Protein AF-A0A2D8RUF9-F1 (afdb_monomer_lite)

Radius of gyration: 11.99 Å; chains: 1; bounding box: 27×19×40 Å

Sequence (76 aa):
MFQELKAAYAAHVRKIRKRLKLTQEEAGRLIGGGRRAFQKYENGVMPPSDAAVGLIEILCRHPEEVEFLKSIRSAA

pLDDT: mean 93.0, std 8.57, range [50.06, 98.38]

Structure (mmCIF, N/CA/C/O backbone):
data_AF-A0A2D8RUF9-F1
#
_entry.id   AF-A0A2D8RUF9-F1
#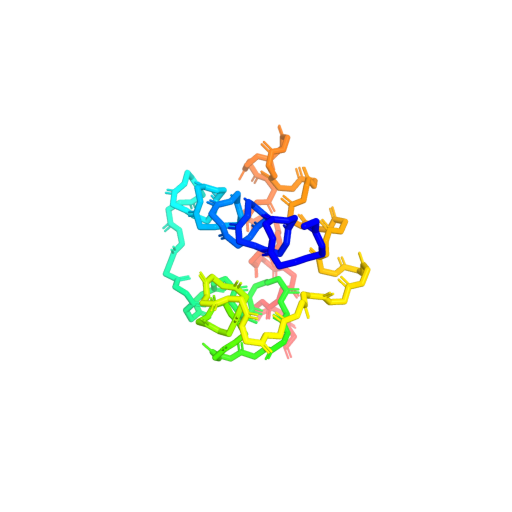
loop_
_atom_site.group_PDB
_atom_site.id
_atom_site.type_symbol
_atom_site.label_atom_id
_atom_site.label_alt_id
_atom_site.label_comp_id
_atom_site.label_asym_id
_atom_site.label_entity_id
_atom_site.label_seq_id
_atom_site.pdbx_PDB_ins_code
_atom_site.Cartn_x
_atom_site.Cartn_y
_atom_site.Cartn_z
_atom_site.occupancy
_atom_site.B_iso_or_equiv
_atom_site.auth_seq_id
_atom_site.auth_comp_id
_atom_site.auth_asym_id
_atom_site.auth_atom_id
_atom_site.pdbx_PDB_model_num
ATOM 1 N N . MET A 1 1 ? 10.709 -2.582 -22.099 1.00 64.06 1 MET A N 1
ATOM 2 C CA . MET A 1 1 ? 9.908 -3.727 -21.607 1.00 64.06 1 MET A CA 1
ATOM 3 C C . MET A 1 1 ? 9.906 -3.876 -20.080 1.00 64.06 1 MET A C 1
ATOM 5 O O . MET A 1 1 ? 8.959 -3.413 -19.464 1.00 64.06 1 MET A O 1
ATOM 9 N N . PHE A 1 2 ? 10.931 -4.438 -19.413 1.00 78.62 2 PHE A N 1
ATOM 10 C CA . PHE A 1 2 ? 10.867 -4.677 -17.949 1.00 78.62 2 PHE A CA 1
ATOM 11 C C . PHE A 1 2 ? 10.745 -3.406 -17.088 1.00 78.62 2 PHE A C 1
ATOM 13 O O . PHE A 1 2 ? 10.068 -3.424 -16.062 1.00 78.62 2 PHE A O 1
ATOM 20 N N . GLN A 1 3 ? 11.377 -2.302 -17.495 1.00 81.19 3 GLN A N 1
ATOM 21 C CA . GLN A 1 3 ? 11.287 -1.035 -16.758 1.00 81.19 3 GLN A CA 1
ATOM 22 C C . GLN A 1 3 ? 9.917 -0.362 -16.904 1.00 81.19 3 GLN A C 1
ATOM 24 O O . GLN A 1 3 ? 9.405 0.195 -15.939 1.00 81.19 3 GLN A O 1
ATOM 29 N N . GLU A 1 4 ? 9.283 -0.475 -18.072 1.00 85.88 4 GLU A N 1
ATOM 30 C CA . GLU A 1 4 ? 7.930 0.047 -18.302 1.00 85.88 4 GLU A CA 1
ATOM 31 C C . GLU A 1 4 ? 6.893 -0.736 -17.496 1.00 85.88 4 GLU A C 1
ATOM 33 O O . GLU A 1 4 ? 6.029 -0.125 -16.875 1.00 85.88 4 GLU A O 1
ATOM 38 N N . LEU A 1 5 ? 7.022 -2.068 -17.417 1.00 87.56 5 LEU A N 1
ATOM 39 C CA . LEU A 1 5 ? 6.176 -2.892 -16.546 1.00 87.56 5 LEU A CA 1
ATOM 40 C C . LEU A 1 5 ? 6.318 -2.492 -15.071 1.00 87.56 5 LEU A C 1
ATOM 42 O O . LEU A 1 5 ? 5.313 -2.339 -14.378 1.00 87.56 5 LEU A O 1
ATOM 46 N N . LYS A 1 6 ? 7.551 -2.272 -14.593 1.00 87.62 6 LYS A N 1
ATOM 47 C CA . LYS A 1 6 ? 7.791 -1.796 -13.222 1.00 87.62 6 LYS A CA 1
ATOM 48 C C . LYS A 1 6 ? 7.163 -0.428 -12.975 1.00 87.62 6 LYS A C 1
ATOM 50 O O . LYS A 1 6 ? 6.510 -0.247 -11.952 1.00 87.62 6 LYS A O 1
ATOM 55 N N . ALA A 1 7 ? 7.329 0.515 -13.901 1.00 90.31 7 ALA A N 1
ATOM 56 C CA . ALA A 1 7 ? 6.756 1.854 -13.784 1.00 90.31 7 ALA A CA 1
ATOM 57 C C . ALA A 1 7 ? 5.218 1.828 -13.804 1.00 90.31 7 ALA A C 1
ATOM 59 O O . ALA A 1 7 ? 4.576 2.486 -12.984 1.00 90.31 7 ALA A O 1
ATOM 60 N N . ALA A 1 8 ? 4.623 1.021 -14.686 1.00 93.44 8 ALA A N 1
ATOM 61 C CA . ALA A 1 8 ? 3.178 0.837 -14.761 1.00 93.44 8 ALA A CA 1
ATOM 62 C C . ALA A 1 8 ? 2.620 0.247 -13.458 1.00 93.44 8 ALA A C 1
ATOM 64 O O . ALA A 1 8 ? 1.634 0.754 -12.918 1.00 93.44 8 ALA A O 1
ATOM 65 N N . TYR A 1 9 ? 3.284 -0.771 -12.907 1.00 93.31 9 TYR A N 1
ATOM 66 C CA . TYR A 1 9 ? 2.872 -1.368 -11.642 1.00 93.31 9 TYR A CA 1
ATOM 67 C C . TYR A 1 9 ? 3.066 -0.411 -10.455 1.00 93.31 9 TYR A C 1
ATOM 69 O O . TYR A 1 9 ? 2.175 -0.274 -9.620 1.00 93.31 9 TYR A O 1
ATOM 77 N N . ALA A 1 10 ? 4.168 0.342 -10.409 1.00 96.00 10 ALA A N 1
ATOM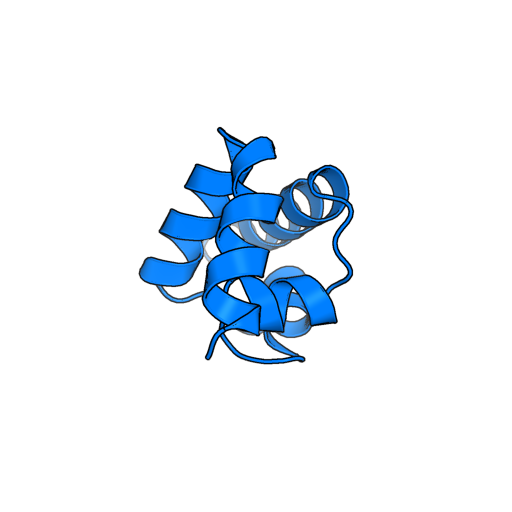 78 C CA . ALA A 1 10 ? 4.395 1.375 -9.397 1.00 96.00 10 ALA A CA 1
ATOM 79 C C . ALA A 1 10 ? 3.279 2.440 -9.392 1.00 96.00 10 ALA A C 1
ATOM 81 O O . ALA A 1 10 ? 2.754 2.809 -8.333 1.00 96.00 10 ALA A O 1
ATOM 82 N N . ALA A 1 11 ? 2.851 2.886 -10.578 1.00 97.25 11 ALA A N 1
ATOM 83 C CA . ALA A 1 11 ? 1.713 3.789 -10.732 1.00 97.25 11 ALA A CA 1
ATOM 84 C C . ALA A 1 11 ? 0.388 3.140 -10.287 1.00 97.25 11 ALA A C 1
ATOM 86 O O . ALA A 1 11 ? -0.445 3.802 -9.659 1.00 97.25 11 ALA A O 1
ATOM 87 N N . HIS A 1 12 ? 0.207 1.844 -10.557 1.00 97.25 12 HIS A N 1
ATOM 88 C CA . HIS A 1 12 ? -0.957 1.077 -10.116 1.00 97.25 12 HIS A CA 1
ATOM 89 C C . HIS A 1 12 ? -1.051 0.993 -8.585 1.00 97.25 12 HIS A C 1
ATOM 91 O O . HIS A 1 12 ? -2.078 1.362 -8.009 1.00 97.25 12 HIS A O 1
ATOM 97 N N . VAL A 1 13 ? 0.051 0.636 -7.916 1.00 97.62 13 VAL A N 1
ATOM 98 C CA . VAL A 1 13 ? 0.156 0.601 -6.446 1.00 97.62 13 VAL A CA 1
ATOM 99 C C . VAL A 1 13 ? -0.187 1.965 -5.842 1.00 97.62 13 VAL A C 1
ATOM 101 O O . VAL A 1 13 ? -0.988 2.051 -4.905 1.00 97.62 13 VAL A O 1
ATOM 104 N N . ARG A 1 14 ? 0.342 3.057 -6.417 1.00 98.31 14 ARG A N 1
ATOM 105 C CA . ARG A 1 14 ? 0.023 4.428 -5.983 1.00 98.31 14 ARG A CA 1
ATOM 106 C C . ARG A 1 14 ? -1.471 4.733 -6.099 1.00 98.31 14 ARG A C 1
ATOM 108 O O . ARG A 1 14 ? -2.048 5.312 -5.175 1.00 98.31 14 ARG A O 1
ATOM 115 N N . LYS A 1 15 ? -2.097 4.357 -7.220 1.00 98.38 15 LYS A N 1
ATOM 116 C CA . LYS A 1 15 ? -3.531 4.567 -7.473 1.00 98.38 15 LYS A CA 1
ATOM 117 C C . LYS A 1 15 ? -4.389 3.813 -6.457 1.00 98.38 15 LYS A C 1
ATOM 119 O O . LYS A 1 15 ? -5.293 4.417 -5.877 1.00 98.38 15 LYS A O 1
ATOM 124 N N . ILE A 1 16 ? -4.086 2.538 -6.204 1.00 98.12 16 ILE A N 1
ATOM 125 C CA . ILE A 1 16 ? -4.811 1.719 -5.222 1.00 98.12 16 ILE A CA 1
ATOM 126 C C . ILE A 1 16 ? -4.697 2.338 -3.833 1.00 98.12 16 ILE A C 1
ATOM 128 O O . ILE A 1 16 ? -5.723 2.630 -3.222 1.00 98.12 16 ILE A O 1
ATOM 132 N N . ARG A 1 17 ? -3.477 2.623 -3.358 1.00 98.25 17 ARG A N 1
ATOM 133 C CA . ARG A 1 17 ? -3.273 3.207 -2.024 1.00 98.25 17 ARG A CA 1
ATOM 134 C C . ARG A 1 17 ? -4.068 4.499 -1.838 1.00 98.25 17 ARG A C 1
ATOM 136 O O . ARG A 1 17 ? -4.691 4.704 -0.798 1.00 98.25 17 ARG A O 1
ATOM 143 N N . LYS A 1 18 ? -4.050 5.378 -2.845 1.00 98.25 18 LYS A N 1
ATOM 144 C CA . LYS A 1 18 ? -4.806 6.635 -2.808 1.00 98.25 18 LYS A CA 1
ATOM 145 C C . LYS A 1 18 ? -6.314 6.396 -2.746 1.00 98.25 18 LYS A C 1
ATOM 147 O O . LYS A 1 18 ? -6.980 7.090 -1.983 1.00 98.25 18 LYS A O 1
ATOM 152 N N . ARG A 1 19 ? -6.844 5.403 -3.469 1.00 97.88 19 ARG A N 1
ATOM 153 C CA . ARG A 1 19 ? -8.262 5.013 -3.378 1.00 97.88 19 ARG A CA 1
ATOM 154 C C . ARG A 1 19 ? -8.627 4.466 -1.995 1.00 97.88 19 ARG A C 1
ATOM 156 O O . ARG A 1 19 ? -9.696 4.789 -1.496 1.00 97.88 19 ARG A O 1
ATOM 163 N N . LEU A 1 20 ? -7.721 3.722 -1.359 1.00 97.19 20 LEU A N 1
ATOM 164 C CA . LEU A 1 20 ? -7.867 3.241 0.022 1.00 97.19 20 LEU A CA 1
ATOM 165 C C . LEU A 1 20 ? -7.700 4.347 1.079 1.00 97.19 20 LEU A C 1
ATOM 167 O O . LEU A 1 20 ? -7.834 4.078 2.266 1.00 97.19 20 LEU A O 1
ATOM 171 N N . LYS A 1 21 ? -7.394 5.588 0.667 1.00 97.44 21 LYS A N 1
ATOM 172 C CA . LYS A 1 21 ? -7.152 6.743 1.549 1.00 97.44 21 LYS A CA 1
ATOM 173 C C . LYS A 1 21 ? -6.038 6.514 2.581 1.00 97.44 21 LYS A C 1
ATOM 175 O O . LYS A 1 21 ? -6.050 7.122 3.643 1.00 97.44 21 LYS A O 1
ATOM 180 N N . LEU A 1 22 ? -5.044 5.692 2.241 1.00 97.38 22 LEU A N 1
ATOM 181 C CA . LEU A 1 22 ? -3.894 5.414 3.103 1.00 97.38 22 LEU A CA 1
ATOM 182 C C . LEU A 1 22 ? -2.697 6.302 2.739 1.00 97.38 22 LEU A C 1
ATOM 184 O O . LEU A 1 22 ? -2.390 6.557 1.564 1.00 97.38 22 LEU A O 1
ATOM 188 N N . THR A 1 23 ? -1.947 6.737 3.742 1.00 98.00 23 THR A N 1
ATOM 189 C CA . THR A 1 23 ? -0.580 7.241 3.571 1.00 98.00 23 THR A CA 1
ATOM 190 C C . THR A 1 23 ? 0.366 6.099 3.180 1.00 98.00 23 THR A C 1
ATOM 192 O O . THR A 1 23 ? 0.046 4.919 3.320 1.00 98.00 23 THR A O 1
ATOM 195 N N . GLN A 1 24 ? 1.548 6.426 2.644 1.00 97.81 24 GLN A N 1
ATOM 196 C CA . GLN A 1 24 ? 2.554 5.403 2.306 1.00 97.81 24 GLN A CA 1
ATOM 197 C C . GLN A 1 24 ? 3.010 4.629 3.550 1.00 97.81 24 GLN A C 1
ATOM 199 O O . GLN A 1 24 ? 3.240 3.424 3.486 1.00 97.81 24 GLN A O 1
ATOM 204 N N . GLU A 1 25 ? 3.107 5.319 4.684 1.00 96.94 25 GLU A N 1
ATOM 205 C CA . GLU A 1 25 ? 3.448 4.717 5.965 1.00 96.94 25 GLU A CA 1
ATOM 206 C C . GLU A 1 25 ? 2.359 3.768 6.463 1.00 96.94 25 GLU A C 1
ATOM 208 O O . GLU A 1 25 ? 2.678 2.631 6.809 1.00 96.94 25 GLU A O 1
ATOM 213 N N . GLU A 1 26 ? 1.096 4.202 6.475 1.00 96.38 26 GLU A N 1
ATOM 214 C CA . GLU A 1 26 ? -0.024 3.346 6.883 1.00 96.38 26 GLU A CA 1
ATOM 215 C C . GLU A 1 26 ? -0.106 2.113 5.993 1.00 96.38 26 GLU A C 1
ATOM 217 O O . GLU A 1 26 ? -0.198 1.007 6.506 1.00 96.38 26 GLU A O 1
ATOM 222 N N . ALA A 1 27 ? 0.025 2.274 4.675 1.00 97.19 27 ALA A N 1
ATOM 223 C CA . ALA A 1 27 ? 0.036 1.150 3.748 1.00 97.19 27 ALA A CA 1
ATOM 224 C C . ALA A 1 27 ? 1.219 0.199 4.007 1.00 97.19 27 ALA A C 1
ATOM 226 O O . ALA A 1 27 ? 1.04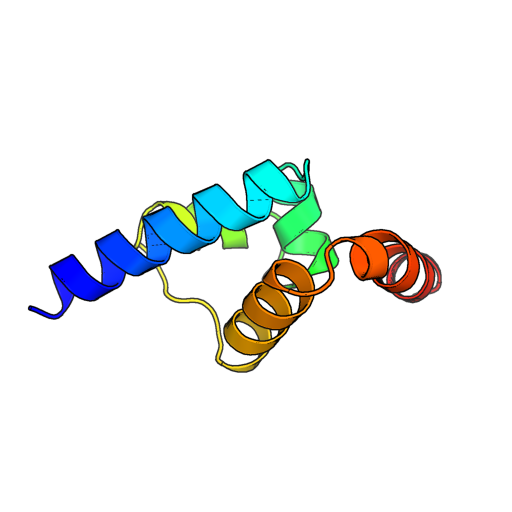1 -1.015 4.025 1.00 97.19 27 ALA A O 1
ATOM 227 N N . GLY A 1 28 ? 2.416 0.721 4.292 1.00 96.19 28 GLY A N 1
ATOM 228 C CA . GLY A 1 28 ? 3.582 -0.100 4.638 1.00 96.19 28 GLY A CA 1
ATOM 229 C C . GLY A 1 28 ? 3.435 -0.868 5.957 1.00 96.19 28 GLY A C 1
ATOM 230 O O . GLY A 1 28 ? 3.935 -1.985 6.085 1.00 96.19 28 GLY A O 1
ATOM 231 N N . ARG A 1 29 ? 2.721 -0.300 6.937 1.00 94.25 29 ARG A N 1
ATOM 232 C CA . ARG A 1 29 ? 2.387 -0.980 8.201 1.00 94.25 29 ARG A CA 1
ATOM 233 C C . ARG A 1 29 ? 1.232 -1.971 8.040 1.00 94.25 29 ARG A C 1
ATOM 235 O O . ARG A 1 29 ? 1.273 -3.041 8.638 1.00 94.25 29 ARG A O 1
ATOM 242 N N . LEU A 1 30 ? 0.228 -1.634 7.231 1.00 94.75 30 LEU A N 1
ATOM 243 C CA . LEU A 1 30 ? -1.018 -2.388 7.077 1.00 94.75 30 LEU A CA 1
ATOM 244 C C . LEU A 1 30 ? -0.919 -3.535 6.070 1.00 94.75 30 LEU A C 1
ATOM 246 O O . LEU A 1 30 ? -1.532 -4.570 6.272 1.00 94.75 30 LEU A O 1
ATOM 250 N N . ILE A 1 31 ? -0.158 -3.372 4.991 1.00 94.38 31 ILE A N 1
ATOM 251 C CA . ILE A 1 31 ? 0.018 -4.404 3.960 1.00 94.38 31 ILE A CA 1
ATOM 252 C C . ILE A 1 31 ? 1.311 -5.167 4.239 1.00 94.38 31 ILE A C 1
ATOM 254 O O . ILE A 1 31 ? 1.306 -6.394 4.305 1.00 94.38 31 ILE A O 1
ATOM 258 N N . GLY A 1 32 ? 2.397 -4.458 4.554 1.00 91.25 32 GLY A N 1
ATOM 259 C CA . GLY A 1 32 ? 3.678 -5.054 4.934 1.00 91.25 32 GLY A CA 1
ATOM 260 C C . GLY A 1 32 ? 4.877 -4.375 4.271 1.00 91.25 32 GLY A C 1
ATOM 261 O O . GLY A 1 32 ? 4.739 -3.431 3.494 1.00 91.25 32 GLY A O 1
ATOM 262 N N . GLY A 1 33 ? 6.077 -4.852 4.612 1.00 86.94 33 GLY A N 1
ATOM 263 C CA . GLY A 1 33 ? 7.350 -4.287 4.141 1.00 86.94 33 GLY A CA 1
ATOM 264 C C . GLY A 1 33 ? 7.841 -3.066 4.939 1.00 86.94 33 GLY A C 1
ATOM 265 O O . GLY A 1 33 ? 8.906 -2.518 4.646 1.00 86.94 33 GLY A O 1
ATOM 266 N N . GLY A 1 34 ? 7.094 -2.649 5.965 1.00 91.75 34 GLY A N 1
ATOM 267 C CA . GLY A 1 34 ? 7.469 -1.578 6.886 1.00 91.75 34 GLY A CA 1
ATOM 268 C C . GLY A 1 34 ? 7.210 -0.172 6.337 1.00 91.75 34 GLY A C 1
ATOM 269 O O . GLY A 1 34 ? 6.809 0.022 5.191 1.00 91.75 34 GLY A O 1
ATOM 270 N N . ARG A 1 35 ? 7.476 0.846 7.167 1.00 94.81 35 ARG A N 1
ATOM 271 C CA . ARG A 1 35 ? 7.106 2.262 6.936 1.00 94.81 35 ARG A CA 1
ATOM 272 C C . ARG A 1 35 ? 7.515 2.832 5.566 1.00 94.81 35 ARG A C 1
ATOM 274 O O . ARG A 1 35 ? 6.868 3.747 5.071 1.00 94.81 35 ARG A O 1
ATOM 281 N N . ARG A 1 36 ? 8.592 2.319 4.959 1.00 95.44 36 ARG A N 1
ATOM 282 C CA . ARG A 1 36 ? 9.166 2.820 3.692 1.00 95.44 36 ARG A CA 1
ATOM 283 C C . ARG A 1 36 ? 8.877 1.935 2.473 1.00 95.44 36 ARG A C 1
ATOM 285 O O . ARG A 1 36 ? 9.359 2.248 1.387 1.00 95.44 36 ARG A O 1
ATOM 292 N N . ALA A 1 37 ? 8.117 0.850 2.620 1.00 96.69 37 ALA A N 1
ATOM 293 C CA . ALA A 1 37 ? 7.833 -0.072 1.520 1.00 96.69 37 ALA A CA 1
ATOM 294 C C . ALA A 1 37 ? 7.133 0.619 0.347 1.00 96.69 37 ALA A C 1
ATOM 296 O O . ALA A 1 37 ? 7.661 0.633 -0.761 1.00 96.69 37 ALA A O 1
ATOM 297 N N . PHE A 1 38 ? 6.012 1.295 0.608 1.00 97.38 38 PHE A N 1
ATOM 298 C CA . PHE A 1 38 ? 5.229 1.952 -0.442 1.00 97.38 38 PHE A CA 1
ATOM 299 C C . PHE A 1 38 ? 5.982 3.087 -1.136 1.00 97.38 38 PHE A C 1
ATOM 301 O O . PHE A 1 38 ? 5.772 3.311 -2.321 1.00 97.38 38 PHE A O 1
ATOM 308 N N . GLN A 1 39 ? 6.916 3.757 -0.455 1.00 97.19 39 GLN A N 1
ATOM 309 C CA . GLN A 1 39 ? 7.810 4.711 -1.114 1.00 97.19 39 GLN A CA 1
ATOM 310 C C . GLN A 1 39 ? 8.688 4.013 -2.164 1.00 97.19 39 GLN A C 1
ATOM 312 O O . GLN A 1 39 ? 8.826 4.506 -3.279 1.00 97.19 39 GLN A O 1
ATOM 317 N N . LYS A 1 40 ? 9.273 2.855 -1.831 1.00 96.19 40 LYS A N 1
ATOM 318 C CA . LYS A 1 40 ? 10.112 2.088 -2.765 1.00 96.19 40 LYS A CA 1
ATOM 319 C C . LYS A 1 40 ? 9.295 1.488 -3.909 1.00 96.19 40 LYS A C 1
ATOM 321 O O . LYS A 1 40 ? 9.765 1.508 -5.043 1.00 96.19 40 LYS A O 1
ATOM 326 N N . TYR A 1 41 ? 8.093 0.995 -3.608 1.00 95.88 41 TYR A N 1
ATOM 327 C CA . TYR A 1 41 ? 7.188 0.390 -4.586 1.00 95.88 41 TYR A CA 1
ATOM 328 C C . TYR A 1 41 ? 6.711 1.427 -5.603 1.00 95.88 41 TYR A C 1
ATOM 330 O O . TYR A 1 41 ? 6.849 1.222 -6.804 1.00 95.88 41 TYR A O 1
ATOM 338 N N . GLU A 1 42 ? 6.229 2.580 -5.131 1.00 96.50 42 GLU A N 1
ATOM 339 C CA . GLU A 1 42 ? 5.719 3.655 -5.994 1.00 96.50 42 GLU A CA 1
ATOM 340 C C . GLU A 1 42 ? 6.809 4.364 -6.802 1.00 96.50 42 GLU A C 1
ATOM 342 O O . GLU A 1 42 ? 6.509 4.946 -7.840 1.00 96.50 42 GLU A O 1
ATOM 347 N N . ASN A 1 43 ? 8.063 4.306 -6.350 1.00 95.00 43 ASN A N 1
ATOM 348 C CA . ASN A 1 43 ? 9.206 4.842 -7.088 1.00 95.00 43 ASN A CA 1
ATOM 349 C C . ASN A 1 43 ? 9.862 3.795 -8.008 1.00 95.00 43 ASN A C 1
ATOM 351 O O . ASN A 1 43 ? 10.871 4.095 -8.641 1.00 95.00 43 ASN A O 1
ATOM 355 N N . GLY A 1 44 ? 9.353 2.556 -8.049 1.00 91.44 44 GLY A N 1
ATOM 356 C CA . GLY A 1 44 ? 9.918 1.469 -8.860 1.00 91.44 44 GLY A CA 1
ATOM 357 C C . GLY A 1 44 ? 11.298 0.972 -8.405 1.00 91.44 44 GLY A C 1
ATOM 358 O O . GLY A 1 44 ? 11.929 0.186 -9.110 1.00 91.44 44 GLY A O 1
ATOM 359 N N . VAL A 1 45 ? 11.768 1.401 -7.227 1.00 92.75 45 VAL A N 1
ATOM 360 C CA . VAL A 1 45 ? 13.088 1.047 -6.668 1.00 92.75 45 VAL A CA 1
ATOM 361 C C . VAL A 1 45 ? 13.142 -0.432 -6.289 1.00 92.75 45 VAL A C 1
ATOM 363 O O . VAL A 1 45 ? 14.168 -1.087 -6.446 1.00 92.75 45 VAL A O 1
ATOM 366 N N . MET A 1 46 ? 12.033 -0.963 -5.776 1.00 91.38 46 MET A N 1
ATOM 367 C CA . MET A 1 46 ? 11.908 -2.351 -5.345 1.00 91.38 46 MET A CA 1
ATOM 368 C C . MET A 1 46 ? 10.487 -2.829 -5.650 1.00 91.38 46 MET A C 1
ATOM 370 O O . MET A 1 46 ? 9.551 -2.098 -5.335 1.00 91.38 46 MET A O 1
ATOM 374 N N . PRO A 1 47 ? 10.295 -4.013 -6.250 1.00 90.31 47 PRO A N 1
ATOM 375 C CA . PRO A 1 47 ? 8.963 -4.590 -6.386 1.00 90.31 47 PRO A CA 1
ATOM 376 C C . PRO A 1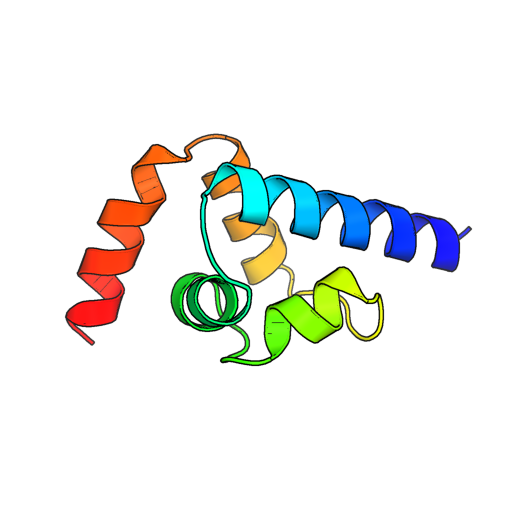 47 ? 8.446 -5.098 -5.024 1.00 90.31 47 PRO A C 1
ATOM 378 O O . PRO A 1 47 ? 9.257 -5.473 -4.171 1.00 90.31 47 PRO A O 1
ATOM 381 N N . PRO A 1 48 ? 7.123 -5.130 -4.786 1.00 93.19 48 PRO A N 1
ATOM 382 C CA . PRO A 1 48 ? 6.566 -5.831 -3.632 1.00 93.19 48 PRO A CA 1
ATOM 383 C C . PRO A 1 48 ? 6.819 -7.340 -3.719 1.00 93.19 48 PRO A C 1
ATOM 385 O O . PRO A 1 48 ? 7.064 -7.869 -4.800 1.00 93.19 48 PRO A O 1
ATOM 388 N N . SER A 1 49 ? 6.739 -8.036 -2.584 1.00 95.00 49 SER A N 1
ATOM 389 C CA . SER A 1 49 ? 6.688 -9.502 -2.578 1.00 95.00 49 SER A CA 1
ATOM 390 C C . SER A 1 49 ? 5.359 -10.004 -3.145 1.00 95.00 49 SER A C 1
ATOM 392 O O . SER A 1 49 ? 4.363 -9.284 -3.093 1.00 95.00 49 SER A O 1
ATOM 394 N N . ASP A 1 50 ? 5.304 -11.259 -3.593 1.00 95.25 50 ASP A N 1
ATOM 395 C CA . ASP A 1 50 ? 4.077 -11.864 -4.138 1.00 95.25 50 ASP A CA 1
ATOM 396 C C . ASP A 1 50 ? 2.893 -11.779 -3.162 1.00 95.25 50 ASP A C 1
ATOM 398 O O . ASP A 1 50 ? 1.774 -11.449 -3.554 1.00 95.25 50 ASP A O 1
ATOM 402 N N . ALA A 1 51 ? 3.145 -11.972 -1.863 1.00 95.44 51 ALA A N 1
ATOM 403 C CA . ALA A 1 51 ? 2.129 -11.806 -0.823 1.00 95.44 51 ALA A CA 1
ATOM 404 C C . ALA A 1 51 ? 1.605 -10.360 -0.736 1.00 95.44 51 ALA A C 1
ATOM 406 O O . ALA A 1 51 ? 0.405 -10.140 -0.569 1.00 95.44 51 ALA A O 1
ATOM 407 N N . ALA A 1 52 ? 2.489 -9.366 -0.872 1.00 95.50 52 ALA A N 1
ATOM 408 C CA . ALA A 1 52 ? 2.092 -7.962 -0.885 1.00 95.50 52 ALA A CA 1
ATOM 409 C C . ALA A 1 52 ? 1.316 -7.611 -2.161 1.00 95.50 52 ALA A C 1
ATOM 411 O O . ALA A 1 52 ? 0.324 -6.895 -2.067 1.00 95.50 52 ALA A O 1
ATOM 412 N N . VAL A 1 53 ? 1.715 -8.143 -3.323 1.00 96.19 53 VAL A N 1
ATOM 413 C CA . VAL A 1 53 ? 0.958 -8.003 -4.580 1.00 96.19 53 VAL A CA 1
ATOM 414 C C . VAL A 1 53 ? -0.457 -8.552 -4.401 1.00 96.19 53 VAL A C 1
ATOM 416 O O . VAL A 1 53 ? -1.419 -7.825 -4.628 1.00 96.19 53 VAL A O 1
ATOM 419 N N . GLY A 1 54 ? -0.594 -9.791 -3.916 1.00 97.06 54 GLY A N 1
ATOM 420 C CA . GLY A 1 54 ? -1.900 -10.416 -3.692 1.00 97.06 54 GLY A CA 1
ATOM 421 C C . GLY A 1 54 ? -2.797 -9.598 -2.761 1.00 97.06 54 GLY A C 1
ATOM 422 O O . GLY A 1 54 ? -3.953 -9.338 -3.087 1.00 97.06 54 GLY A O 1
ATOM 423 N N . LEU A 1 55 ? -2.259 -9.117 -1.636 1.00 97.12 55 LEU A N 1
ATOM 424 C CA . LEU A 1 55 ? -3.028 -8.305 -0.692 1.00 97.12 55 LEU A CA 1
ATOM 425 C C . LEU A 1 55 ? -3.405 -6.926 -1.263 1.00 97.12 55 LEU A C 1
ATOM 427 O O . LEU A 1 55 ? -4.519 -6.460 -1.036 1.00 97.12 55 LEU A O 1
ATOM 431 N N . ILE A 1 56 ? -2.517 -6.284 -2.031 1.00 97.38 56 ILE A N 1
ATOM 432 C CA . ILE A 1 56 ? -2.816 -5.023 -2.730 1.00 97.38 56 ILE A CA 1
ATOM 433 C C . ILE A 1 56 ? -3.989 -5.213 -3.699 1.00 97.38 56 ILE A C 1
ATOM 435 O O . ILE A 1 56 ? -4.894 -4.378 -3.713 1.00 97.38 56 ILE A O 1
ATOM 439 N N . GLU A 1 57 ? -4.008 -6.307 -4.464 1.00 97.69 57 GLU A N 1
ATOM 440 C CA . GLU A 1 57 ? -5.084 -6.595 -5.421 1.00 97.69 57 GLU A CA 1
ATOM 441 C C . GLU A 1 57 ? -6.399 -7.008 -4.739 1.00 97.69 57 GLU A C 1
ATOM 443 O O . GLU A 1 57 ? -7.481 -6.609 -5.176 1.00 97.69 57 GLU A O 1
ATOM 448 N N . ILE A 1 58 ? -6.338 -7.732 -3.618 1.00 97.88 58 ILE A N 1
ATOM 449 C CA . ILE A 1 58 ? -7.534 -8.044 -2.820 1.00 97.88 58 ILE A CA 1
ATOM 450 C C . ILE A 1 58 ? -8.155 -6.757 -2.277 1.00 97.88 58 ILE A C 1
ATOM 452 O O . ILE A 1 58 ? -9.336 -6.516 -2.508 1.00 97.88 58 ILE A O 1
ATOM 456 N N . LEU A 1 59 ? -7.365 -5.882 -1.646 1.00 97.69 59 LEU A N 1
ATOM 457 C CA . LEU A 1 59 ? -7.856 -4.589 -1.151 1.00 97.69 59 LEU A CA 1
ATOM 458 C C . LEU A 1 59 ? -8.281 -3.659 -2.295 1.00 97.69 59 LEU A C 1
ATOM 460 O O . LEU A 1 59 ? -9.133 -2.790 -2.127 1.00 97.69 59 LEU A O 1
ATOM 464 N N . CYS A 1 60 ? -7.707 -3.830 -3.488 1.00 97.25 60 CYS A N 1
ATOM 465 C CA . CYS A 1 60 ? -8.144 -3.129 -4.687 1.00 97.25 60 CYS A CA 1
ATOM 466 C C . CYS A 1 60 ? -9.582 -3.507 -5.078 1.00 97.25 60 CYS A C 1
ATOM 468 O O . CYS A 1 60 ? -10.342 -2.643 -5.527 1.00 97.25 60 CYS A O 1
ATOM 470 N N . ARG A 1 61 ? -9.953 -4.777 -4.907 1.00 98.00 61 ARG A N 1
ATOM 471 C CA . ARG A 1 61 ? -11.301 -5.285 -5.173 1.00 98.00 61 ARG A CA 1
ATOM 472 C C . ARG A 1 61 ? -12.266 -5.040 -4.008 1.00 98.00 61 ARG A C 1
ATOM 474 O O . ARG A 1 61 ? -13.422 -4.726 -4.265 1.00 98.00 61 ARG A O 1
ATOM 481 N N . HIS A 1 62 ? -11.765 -5.140 -2.780 1.00 97.94 62 HIS A N 1
ATOM 482 C CA . HIS A 1 62 ? -12.512 -5.098 -1.521 1.00 97.94 62 HIS A CA 1
ATOM 483 C C . HIS A 1 62 ? -11.929 -4.034 -0.575 1.00 97.94 62 HIS A C 1
ATOM 485 O O . HIS A 1 62 ? -11.228 -4.365 0.386 1.00 97.94 62 HIS A O 1
ATOM 491 N N . PRO A 1 63 ? -12.131 -2.732 -0.857 1.00 97.19 63 PRO A N 1
ATOM 492 C CA . PRO A 1 63 ? -11.588 -1.652 -0.031 1.00 97.19 63 PRO A CA 1
ATOM 493 C C . PRO A 1 63 ? -12.128 -1.641 1.411 1.00 97.19 63 PRO A C 1
ATOM 495 O O . PRO A 1 63 ? -11.471 -1.093 2.294 1.00 97.19 63 PRO A O 1
ATOM 498 N N . GLU A 1 64 ? -13.294 -2.240 1.657 1.00 96.12 64 GLU A N 1
ATOM 499 C CA . GLU A 1 64 ? -13.920 -2.409 2.972 1.00 96.12 64 GLU A CA 1
ATOM 500 C C . GLU A 1 64 ? -13.073 -3.240 3.950 1.00 96.12 64 GLU A C 1
ATOM 502 O O . GLU A 1 64 ? -13.078 -2.977 5.153 1.00 96.12 64 GLU A O 1
ATOM 507 N N . GLU A 1 65 ? -12.259 -4.166 3.437 1.00 97.25 65 GLU A N 1
ATOM 508 C CA . GLU A 1 65 ? -11.413 -5.061 4.240 1.00 97.25 65 GLU A CA 1
ATOM 509 C C . GLU A 1 65 ? -10.246 -4.337 4.929 1.00 97.25 65 GLU A C 1
ATOM 511 O O . GLU A 1 65 ? -9.574 -4.899 5.795 1.00 97.25 65 GLU A O 1
ATOM 516 N N . VAL A 1 66 ? -10.002 -3.063 4.596 1.00 96.88 66 VAL A N 1
ATOM 517 C CA . VAL A 1 66 ? -9.000 -2.229 5.277 1.00 96.88 66 VAL A CA 1
ATOM 518 C C . VAL A 1 66 ? -9.264 -2.152 6.781 1.00 96.88 66 VAL A C 1
ATOM 520 O O . VAL A 1 66 ? -8.314 -2.221 7.561 1.00 96.88 66 VAL A O 1
ATOM 523 N N . GLU A 1 67 ? -10.523 -2.024 7.205 1.00 95.25 67 GLU A N 1
ATOM 524 C CA . GLU A 1 67 ? -10.857 -1.911 8.631 1.00 95.25 67 GLU A CA 1
ATOM 525 C C . GLU A 1 67 ? -10.679 -3.242 9.365 1.00 95.25 67 GLU A C 1
ATOM 527 O O . GLU A 1 67 ? -10.123 -3.274 10.465 1.00 95.25 67 GLU A O 1
ATOM 532 N N . PHE A 1 68 ? -11.038 -4.356 8.722 1.00 95.12 68 PHE A N 1
ATOM 533 C CA . PHE A 1 68 ? -10.752 -5.682 9.262 1.00 95.12 68 PHE A CA 1
ATOM 534 C C . 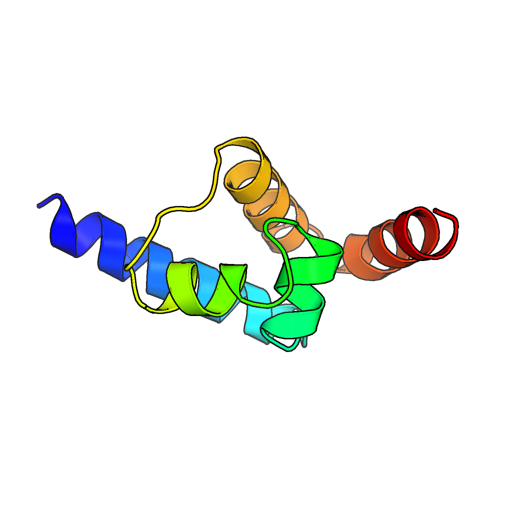PHE A 1 68 ? -9.240 -5.901 9.411 1.00 95.12 68 PHE A C 1
ATOM 536 O O . PHE A 1 68 ? -8.763 -6.275 10.485 1.00 95.12 68 PHE A O 1
ATOM 543 N N . LEU A 1 69 ? -8.463 -5.563 8.380 1.00 94.12 69 LEU A N 1
ATOM 544 C CA . LEU A 1 69 ? -7.008 -5.691 8.394 1.00 94.12 69 LEU A CA 1
ATOM 545 C C . LEU A 1 69 ? -6.348 -4.813 9.472 1.00 94.12 69 LEU A C 1
ATOM 547 O O . LEU A 1 69 ? -5.355 -5.223 10.077 1.00 94.12 69 LEU A O 1
ATOM 551 N N . LYS A 1 70 ? -6.899 -3.621 9.745 1.00 93.81 70 LYS A N 1
ATOM 552 C CA . LYS A 1 70 ? -6.462 -2.776 10.867 1.00 93.81 70 LYS A CA 1
ATOM 553 C C . LYS A 1 70 ? -6.722 -3.470 12.199 1.00 93.81 70 LYS A C 1
ATOM 555 O O . LYS A 1 70 ? -5.802 -3.525 13.008 1.00 93.81 70 LYS A O 1
ATOM 560 N N . SER A 1 71 ? -7.917 -4.037 12.395 1.00 93.50 71 SER A N 1
ATOM 561 C CA . SER A 1 71 ? -8.305 -4.686 13.658 1.00 93.50 71 SER A CA 1
ATOM 562 C C . SER A 1 71 ? -7.368 -5.834 14.049 1.00 93.50 71 SER A C 1
ATOM 564 O O . SER A 1 71 ? -6.935 -5.913 15.199 1.00 93.50 71 SER A O 1
ATOM 566 N N . ILE A 1 72 ? -6.965 -6.669 13.085 1.00 92.69 72 ILE A N 1
ATOM 567 C CA . ILE A 1 72 ? -6.075 -7.805 13.357 1.00 92.69 72 ILE A CA 1
ATOM 568 C C . ILE A 1 72 ? -4.613 -7.390 13.568 1.00 92.69 72 ILE A C 1
ATOM 570 O O . ILE A 1 72 ? -3.877 -8.099 14.244 1.00 92.69 72 ILE A O 1
ATOM 574 N N . ARG A 1 73 ? -4.172 -6.250 13.014 1.00 85.88 73 ARG A N 1
ATOM 575 C CA . ARG A 1 73 ? -2.794 -5.745 13.182 1.00 85.88 73 ARG A CA 1
ATOM 576 C C . ARG A 1 73 ? -2.619 -4.806 14.370 1.00 85.88 73 ARG A C 1
ATOM 578 O O . ARG A 1 73 ? -1.494 -4.626 14.807 1.00 85.88 73 ARG A O 1
ATOM 585 N N . SER A 1 74 ? -3.690 -4.197 14.874 1.00 75.81 74 SER A N 1
ATOM 586 C CA . SER A 1 74 ? -3.668 -3.454 16.141 1.00 75.81 74 SER A CA 1
ATOM 587 C C . SER A 1 74 ? -3.701 -4.369 17.365 1.00 75.81 74 SER A C 1
ATOM 589 O O . SER A 1 74 ? -3.338 -3.937 18.452 1.00 75.81 74 SER A O 1
ATOM 591 N N . ALA A 1 75 ? -4.181 -5.603 17.192 1.00 57.59 75 ALA A N 1
ATOM 592 C CA . ALA A 1 75 ? -4.244 -6.620 18.239 1.00 57.59 75 ALA A CA 1
ATOM 593 C C . ALA A 1 75 ? -2.942 -7.439 18.383 1.00 57.59 75 ALA A C 1
ATOM 595 O O . ALA A 1 75 ? -2.871 -8.303 19.255 1.00 57.59 75 ALA A O 1
ATOM 596 N N . ALA A 1 76 ? -1.946 -7.181 17.530 1.00 50.06 7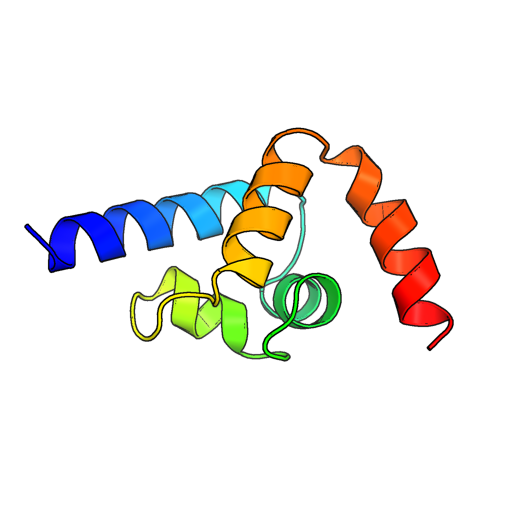6 ALA A N 1
ATOM 597 C CA . ALA A 1 76 ? -0.626 -7.811 17.519 1.00 50.06 76 ALA A CA 1
ATOM 598 C C . ALA A 1 76 ? 0.451 -6.798 17.925 1.00 50.06 76 ALA A C 1
ATOM 600 O O . ALA A 1 76 ? 1.418 -7.219 18.597 1.00 50.06 76 ALA A O 1
#

Foldseek 3Di:
DVQVVQQVQLVVLVVLCVVLVHDCQRLCLLLHPHRCPNVCSNVSVDPDDPSSVVVSVVCSVVSVCSVVSVVVSVVD

Secondary structure (DSSP, 8-state):
-HHHHHHHHHHHHHHHHHHTT--HHHHHHHTSS-TTHHHHHHTTSSPPPHHHHHHHHHHHH-TTHHHHHHHHHH--